Protein AF-A0A836PLE6-F1 (afdb_monomer_lite)

pLDDT: mean 91.02, std 7.04, range [65.94, 98.31]

Sequence (67 aa):
MKFSEYVENLNKLLKERPESADYQVVTSKDDEGNGFNLVHYEPQVGNYDEDEREFKEEQITNAVCVN

Foldseek 3Di:
DDPVVVVVVVVVCCVVPVVCPPPFDWDQPDPVSPDIDTDPDAKAWFDADPVVRDTDRPDDTDDIDPD

Structure (mmCIF, N/CA/C/O backbone):
data_AF-A0A836PLE6-F1
#
_entry.id   AF-A0A836PLE6-F1
#
loop_
_atom_site.group_PDB
_atom_site.id
_atom_site.type_symbol
_atom_site.label_atom_id
_atom_site.label_alt_id
_atom_site.label_comp_id
_atom_site.label_asym_id
_atom_site.label_entity_id
_atom_site.label_seq_id
_atom_site.pdbx_PDB_ins_code
_atom_site.Cartn_x
_atom_site.Cartn_y
_atom_site.Cartn_z
_atom_site.occupancy
_atom_site.B_iso_or_equiv
_atom_site.auth_seq_id
_atom_site.auth_comp_id
_atom_site.auth_asym_id
_atom_site.auth_atom_id
_atom_site.pdbx_PDB_model_num
ATOM 1 N N . MET A 1 1 ? 1.765 8.695 -4.289 1.00 86.06 1 MET A N 1
ATOM 2 C CA . MET A 1 1 ? 1.624 8.586 -2.819 1.00 86.06 1 MET A CA 1
ATOM 3 C C . MET A 1 1 ? 2.760 7.714 -2.314 1.00 86.06 1 MET A C 1
ATOM 5 O O . MET A 1 1 ? 3.055 6.720 -2.967 1.00 86.06 1 MET A O 1
ATOM 9 N N . LYS A 1 2 ? 3.432 8.080 -1.221 1.00 95.75 2 LYS A N 1
ATOM 10 C CA . LYS A 1 2 ? 4.423 7.204 -0.579 1.00 95.75 2 LYS A CA 1
ATOM 11 C C . LYS A 1 2 ? 3.712 6.092 0.191 1.00 95.75 2 LYS A C 1
ATOM 13 O O . LYS A 1 2 ? 2.616 6.303 0.704 1.00 95.75 2 LYS A O 1
ATOM 18 N N . PHE A 1 3 ? 4.361 4.939 0.350 1.00 95.00 3 PHE A N 1
ATOM 19 C CA . PHE A 1 3 ? 3.787 3.822 1.109 1.00 95.00 3 PHE A CA 1
ATOM 20 C C . PHE A 1 3 ? 3.414 4.209 2.553 1.00 95.00 3 PHE A C 1
ATOM 22 O O . PHE A 1 3 ? 2.371 3.800 3.050 1.00 95.00 3 PHE A O 1
ATOM 29 N N . SER A 1 4 ? 4.201 5.076 3.200 1.00 96.50 4 SER A N 1
ATOM 30 C CA . SER A 1 4 ? 3.893 5.584 4.544 1.00 96.50 4 SER A CA 1
ATOM 31 C C . SER A 1 4 ? 2.565 6.348 4.606 1.00 96.50 4 SER A C 1
ATOM 33 O O . SER A 1 4 ? 1.761 6.100 5.496 1.00 96.50 4 SER A O 1
ATOM 35 N N . GLU A 1 5 ? 2.305 7.229 3.637 1.00 97.50 5 GLU A N 1
ATOM 36 C CA . GLU A 1 5 ? 1.061 8.010 3.559 1.00 97.50 5 GLU A CA 1
ATOM 37 C C . GLU A 1 5 ? -0.141 7.097 3.280 1.00 97.50 5 GLU A C 1
ATOM 39 O O . GLU A 1 5 ? -1.227 7.287 3.825 1.00 97.50 5 GLU A O 1
ATOM 44 N N . TYR A 1 6 ? 0.055 6.066 2.453 1.00 96.25 6 TYR A N 1
ATOM 45 C CA . TYR A 1 6 ? -0.969 5.059 2.182 1.00 96.25 6 TYR A CA 1
ATOM 46 C C . TYR A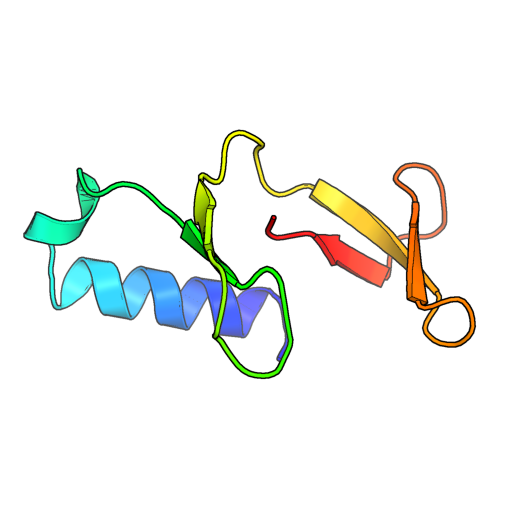 1 6 ? -1.356 4.293 3.455 1.00 96.25 6 TYR A C 1
ATOM 48 O O . TYR A 1 6 ? -2.536 4.199 3.788 1.00 96.25 6 TYR A O 1
ATOM 56 N N . VAL A 1 7 ? -0.366 3.826 4.223 1.00 96.69 7 VAL A N 1
ATOM 57 C CA . VAL A 1 7 ? -0.585 3.134 5.504 1.00 96.69 7 VAL A CA 1
ATOM 58 C C . VAL A 1 7 ? -1.261 4.042 6.535 1.00 96.69 7 VAL A C 1
ATOM 60 O O . VAL A 1 7 ? -2.143 3.592 7.267 1.00 96.69 7 VAL A O 1
ATOM 63 N N . GLU A 1 8 ? -0.899 5.324 6.600 1.00 98.06 8 GLU A N 1
ATOM 64 C CA . GLU A 1 8 ? -1.586 6.298 7.459 1.00 98.06 8 GLU A CA 1
ATOM 65 C C . GLU A 1 8 ? -3.073 6.420 7.108 1.00 98.06 8 GLU A C 1
ATOM 67 O O . GLU A 1 8 ? -3.920 6.396 8.005 1.00 98.06 8 GLU A O 1
ATOM 72 N N . ASN A 1 9 ? -3.403 6.475 5.816 1.00 97.19 9 ASN A N 1
ATOM 73 C CA . ASN A 1 9 ? -4.785 6.545 5.347 1.00 97.19 9 ASN A CA 1
ATOM 74 C C . ASN A 1 9 ? -5.574 5.264 5.653 1.00 97.19 9 ASN A C 1
ATOM 76 O O . ASN A 1 9 ? -6.708 5.357 6.124 1.00 97.19 9 ASN A O 1
ATOM 80 N N . LEU A 1 10 ? -4.978 4.081 5.468 1.00 95.69 10 LEU A N 1
ATOM 81 C CA . LEU A 1 10 ? -5.610 2.806 5.835 1.00 95.69 10 LEU A CA 1
ATOM 82 C C . LEU A 1 10 ? -5.886 2.722 7.341 1.00 95.69 10 LEU A C 1
ATOM 84 O O . LEU A 1 10 ? -6.990 2.381 7.764 1.00 95.69 10 LEU A O 1
ATOM 88 N N . ASN A 1 11 ? -4.908 3.101 8.164 1.00 97.38 11 ASN A N 1
ATOM 89 C CA . ASN A 1 11 ? -5.074 3.122 9.616 1.00 97.38 11 ASN A CA 1
ATOM 90 C C . ASN A 1 11 ? -6.137 4.129 10.059 1.00 97.38 11 ASN A C 1
ATOM 92 O O . ASN A 1 11 ? -6.867 3.877 11.017 1.00 97.38 11 ASN A O 1
ATOM 96 N N . LYS A 1 12 ? -6.229 5.280 9.386 1.00 98.19 12 LYS A N 1
ATOM 97 C CA . LYS A 1 12 ? -7.290 6.255 9.632 1.00 98.19 12 LYS A CA 1
ATOM 98 C C . LYS A 1 12 ? -8.663 5.668 9.292 1.00 98.19 12 LYS A C 1
ATOM 100 O O . LYS A 1 12 ? -9.555 5.752 10.130 1.00 98.19 12 LYS A O 1
ATOM 105 N N . LEU A 1 13 ? -8.804 5.019 8.134 1.00 97.81 13 LEU A N 1
ATOM 106 C CA . LEU A 1 13 ? -10.047 4.361 7.722 1.00 97.81 13 LEU A CA 1
ATOM 107 C C . LEU A 1 13 ? -10.500 3.316 8.750 1.00 97.81 13 LEU A C 1
ATOM 109 O O . LEU A 1 13 ? -11.641 3.368 9.194 1.00 97.81 13 LEU A O 1
ATOM 113 N N . LEU A 1 14 ? -9.604 2.429 9.194 1.00 98.06 14 LEU A N 1
ATOM 114 C CA . LEU A 1 14 ? -9.929 1.414 10.204 1.00 98.06 14 LEU A CA 1
ATOM 115 C C . LEU A 1 14 ? -10.319 2.021 11.561 1.00 98.06 14 LEU A C 1
ATOM 117 O O . LEU A 1 14 ? -11.198 1.495 12.236 1.00 98.06 14 LEU A O 1
ATOM 121 N N . LYS A 1 15 ? -9.705 3.140 11.971 1.00 98.12 15 LYS A N 1
ATOM 122 C CA . LYS A 1 15 ? -10.096 3.850 13.204 1.00 98.12 15 LYS A CA 1
ATOM 123 C C . LYS A 1 15 ? -11.483 4.477 13.096 1.00 98.12 15 LYS A C 1
ATOM 125 O O . LYS A 1 15 ? -12.224 4.486 14.074 1.00 98.12 15 LYS A O 1
ATOM 130 N N . GLU A 1 16 ? -11.808 5.036 11.934 1.00 98.31 16 GLU A N 1
ATOM 131 C CA . GLU A 1 16 ? -13.099 5.675 11.670 1.00 98.31 16 GLU A CA 1
ATOM 132 C C . GLU A 1 16 ? -14.215 4.650 11.412 1.00 9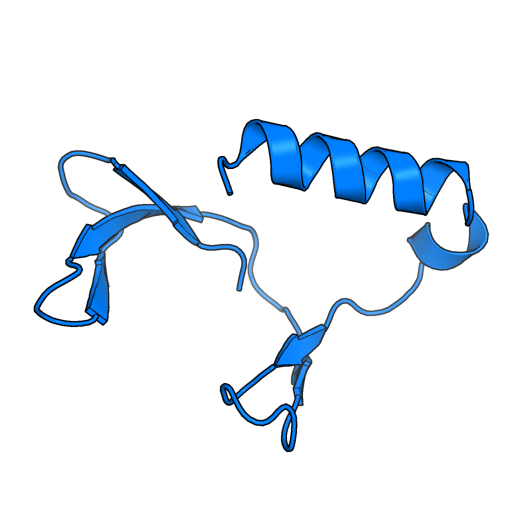8.31 16 GLU A C 1
ATOM 134 O O . GLU A 1 16 ? -15.384 4.948 11.657 1.00 98.31 16 GLU A O 1
ATOM 139 N N . ARG A 1 17 ? -13.854 3.456 10.927 1.00 97.81 17 ARG A N 1
ATOM 140 C CA . ARG A 1 17 ? -14.749 2.362 10.522 1.00 97.81 17 ARG A CA 1
ATOM 141 C C . ARG A 1 17 ? -14.231 1.007 11.020 1.00 97.81 17 ARG A C 1
ATOM 143 O O . ARG A 1 17 ? -13.832 0.173 10.202 1.00 97.81 17 ARG A O 1
ATOM 150 N N . PRO A 1 18 ? -14.208 0.755 12.340 1.00 97.75 18 PRO A N 1
ATOM 151 C CA . PRO A 1 18 ? -13.667 -0.487 12.894 1.00 97.75 18 PRO A CA 1
ATOM 152 C C . PRO A 1 18 ? -14.395 -1.743 12.398 1.00 97.75 18 PRO A C 1
ATOM 154 O O . PRO A 1 18 ? -13.785 -2.804 12.320 1.00 97.75 18 PRO A O 1
ATOM 157 N N . GLU A 1 19 ? -15.666 -1.630 12.001 1.00 97.62 19 GLU A N 1
ATOM 158 C CA . GLU A 1 19 ? -16.441 -2.717 11.395 1.00 97.62 19 GLU A CA 1
ATOM 159 C C . GLU A 1 19 ? -15.843 -3.239 10.081 1.00 97.62 19 GLU A C 1
ATOM 161 O O . GLU A 1 19 ? -16.100 -4.376 9.698 1.00 97.62 19 GLU A O 1
ATOM 166 N N . SER A 1 20 ? -15.031 -2.427 9.395 1.00 96.88 20 SER A N 1
ATOM 167 C CA . SER A 1 20 ? -14.407 -2.806 8.124 1.00 96.88 20 SER A CA 1
ATOM 168 C C . SER A 1 20 ? -13.209 -3.746 8.269 1.00 96.88 20 SER A C 1
ATOM 170 O O . SER A 1 20 ? -12.721 -4.249 7.260 1.00 96.88 20 SER A O 1
ATOM 172 N N . ALA A 1 21 ? -12.759 -4.030 9.497 1.00 96.56 21 ALA A N 1
ATOM 173 C CA . ALA A 1 21 ? -11.634 -4.930 9.757 1.00 96.56 21 ALA A CA 1
ATOM 174 C C . ALA A 1 21 ? -11.859 -6.364 9.240 1.00 96.56 21 ALA A C 1
ATOM 176 O O . ALA A 1 21 ? -10.892 -7.041 8.900 1.00 96.56 21 ALA A O 1
ATOM 177 N N . ASP A 1 22 ? -13.118 -6.800 9.146 1.00 97.06 22 ASP A N 1
ATOM 178 C CA . ASP A 1 22 ? -13.499 -8.138 8.674 1.00 97.06 22 ASP A CA 1
ATOM 179 C C . ASP A 1 22 ? -13.982 -8.147 7.208 1.00 97.06 22 ASP A C 1
ATOM 181 O O . ASP A 1 22 ? -14.473 -9.163 6.706 1.00 97.06 22 ASP A O 1
ATOM 185 N N . TYR A 1 23 ? -13.898 -7.013 6.501 1.00 96.25 23 TYR A N 1
ATOM 186 C CA . TYR A 1 23 ? -14.344 -6.921 5.111 1.00 96.25 23 TYR A CA 1
ATOM 187 C C . TYR A 1 23 ? -13.302 -7.506 4.154 1.00 96.25 23 TYR A C 1
ATOM 189 O O . TYR A 1 23 ? -12.104 -7.529 4.424 1.00 96.25 23 TYR A O 1
ATOM 197 N N . GLN A 1 24 ? -13.766 -7.972 2.994 1.00 94.94 24 GLN A N 1
ATOM 198 C CA . GLN A 1 24 ? -12.872 -8.395 1.918 1.00 94.94 24 GLN A CA 1
ATOM 199 C C . GLN A 1 24 ? -12.167 -7.176 1.314 1.00 94.94 24 GLN A C 1
ATOM 201 O O . GLN A 1 24 ? -12.808 -6.157 1.048 1.00 94.94 24 GLN A O 1
ATOM 206 N N . VAL A 1 25 ? -10.866 -7.299 1.053 1.00 93.12 25 VAL A N 1
ATOM 207 C CA . VAL A 1 25 ? -10.098 -6.281 0.329 1.00 93.12 25 VAL A CA 1
ATOM 208 C C . VAL A 1 25 ? -10.188 -6.579 -1.166 1.00 93.12 25 VAL A C 1
ATOM 210 O O . VAL A 1 25 ? -10.007 -7.721 -1.596 1.00 93.12 25 VAL A O 1
ATOM 213 N N . VAL A 1 26 ? -10.495 -5.551 -1.957 1.00 92.38 26 VAL A N 1
ATOM 214 C CA . VAL A 1 26 ? -10.590 -5.635 -3.418 1.00 92.38 26 VAL A CA 1
ATOM 215 C C . VAL A 1 26 ? -9.699 -4.590 -4.076 1.00 92.38 26 VAL A C 1
ATOM 217 O O . VAL A 1 26 ? -9.506 -3.504 -3.530 1.00 92.38 26 VAL A O 1
ATOM 220 N N . THR A 1 27 ? -9.211 -4.907 -5.270 1.00 90.06 27 THR A N 1
ATOM 221 C CA . THR A 1 27 ? -8.411 -4.017 -6.117 1.00 90.06 27 THR A CA 1
ATOM 222 C C . THR A 1 27 ? -9.127 -3.752 -7.431 1.00 90.06 27 THR A C 1
ATOM 224 O O . THR A 1 27 ? -9.843 -4.623 -7.935 1.00 90.06 27 THR A O 1
ATOM 227 N N . SER A 1 28 ? -8.954 -2.557 -7.992 1.00 89.38 28 SER A N 1
ATOM 228 C CA . SER A 1 28 ? -9.482 -2.261 -9.323 1.00 89.38 28 SER A CA 1
ATOM 229 C C . SER A 1 28 ? -8.630 -2.956 -10.378 1.00 89.38 28 SER A C 1
ATOM 231 O O . SER A 1 28 ? -7.404 -2.907 -10.337 1.00 89.38 28 SER A O 1
ATOM 233 N N . LYS A 1 29 ? -9.282 -3.601 -11.342 1.00 82.94 29 LYS A N 1
ATOM 234 C CA . LYS A 1 29 ? -8.618 -4.248 -12.477 1.00 82.94 29 LYS A CA 1
ATOM 235 C C . LYS A 1 29 ? -8.129 -3.228 -13.510 1.00 82.94 29 LYS A C 1
ATOM 237 O O . LYS A 1 29 ? -7.173 -3.504 -14.230 1.00 82.94 29 LYS A O 1
ATOM 242 N N . ASP A 1 30 ? -8.811 -2.095 -13.606 1.00 80.31 30 ASP A N 1
ATOM 243 C CA . ASP A 1 30 ? -8.546 -1.041 -14.578 1.00 80.31 30 ASP A CA 1
ATOM 244 C C . ASP A 1 30 ? -8.586 0.348 -13.925 1.00 80.31 30 ASP A C 1
ATOM 246 O O . ASP A 1 30 ? -9.009 0.526 -12.780 1.00 80.31 30 ASP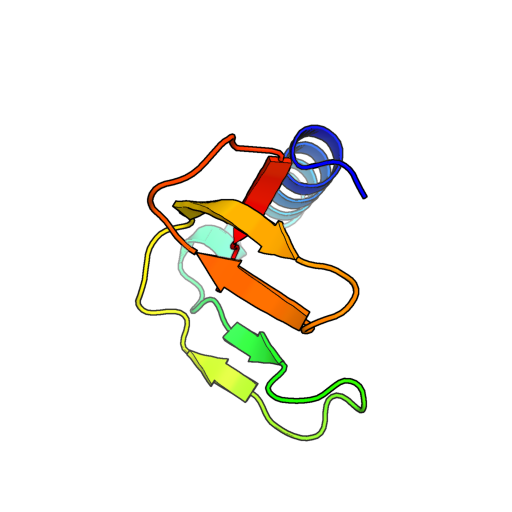 A O 1
ATOM 250 N N . ASP A 1 31 ? -8.075 1.333 -14.654 1.00 79.12 31 ASP A N 1
ATOM 251 C CA . ASP A 1 31 ? -8.040 2.742 -14.270 1.00 79.12 31 ASP A CA 1
ATOM 252 C C . ASP A 1 31 ? -9.418 3.419 -14.338 1.00 79.12 31 ASP A C 1
ATOM 254 O O . ASP A 1 31 ? -9.623 4.453 -13.703 1.00 79.12 31 ASP A O 1
ATOM 258 N N . GLU A 1 32 ? -10.372 2.817 -15.055 1.00 82.50 32 GLU A N 1
ATOM 259 C CA . GLU A 1 32 ? -11.759 3.282 -15.140 1.00 82.50 32 GLU A CA 1
ATOM 260 C C . GLU A 1 32 ? -12.631 2.829 -13.952 1.00 82.50 32 GLU A C 1
ATOM 262 O O . GLU A 1 32 ? -13.675 3.432 -13.697 1.00 82.50 32 GLU A O 1
ATOM 267 N N . GLY A 1 33 ? -12.212 1.804 -13.200 1.00 74.12 33 GLY A N 1
ATOM 268 C CA . GLY A 1 33 ? -12.955 1.273 -12.052 1.00 74.12 33 GLY A CA 1
ATOM 269 C C . GLY A 1 33 ? -14.119 0.356 -12.431 1.00 74.12 33 GLY A C 1
ATOM 270 O O . GLY A 1 33 ? -15.065 0.204 -11.657 1.00 74.12 33 GLY A O 1
ATOM 271 N N . ASN A 1 34 ? -14.081 -0.238 -13.624 1.00 82.44 34 ASN A N 1
ATOM 272 C CA . ASN A 1 34 ? -15.172 -1.042 -14.174 1.00 82.44 34 ASN A CA 1
ATOM 273 C C . ASN A 1 34 ? -15.091 -2.524 -13.766 1.00 82.44 34 ASN A C 1
ATOM 275 O O . ASN A 1 34 ? -16.079 -3.255 -13.881 1.00 82.44 34 ASN A O 1
ATOM 279 N N . GLY A 1 35 ? -13.939 -2.978 -13.266 1.00 84.56 35 GLY A N 1
ATOM 280 C CA . GLY A 1 35 ? -13.733 -4.338 -12.773 1.00 84.56 35 GLY A CA 1
ATOM 281 C C . GLY A 1 35 ? -12.972 -4.371 -11.453 1.00 84.56 35 GLY A C 1
ATOM 282 O O . GLY A 1 35 ? -12.078 -3.563 -11.230 1.00 84.56 35 GLY A O 1
ATOM 283 N N . PHE A 1 36 ? -13.287 -5.348 -10.600 1.00 90.19 36 PHE A N 1
ATOM 284 C CA . PHE A 1 36 ? -12.632 -5.538 -9.304 1.00 90.19 36 PHE A CA 1
ATOM 285 C C . PHE A 1 36 ? -12.185 -6.988 -9.125 1.00 90.19 36 PHE A C 1
ATOM 287 O O . PHE A 1 36 ? -12.890 -7.909 -9.543 1.00 90.19 36 PHE A O 1
ATOM 294 N N . ASN A 1 37 ? -11.041 -7.186 -8.475 1.00 89.06 37 ASN A N 1
ATOM 295 C CA . ASN A 1 37 ? -10.532 -8.498 -8.076 1.00 89.06 37 ASN A CA 1
ATOM 296 C C . ASN A 1 37 ? -10.398 -8.569 -6.553 1.00 89.06 37 ASN A C 1
ATOM 298 O O . ASN A 1 37 ? -10.140 -7.557 -5.905 1.00 89.06 37 ASN A O 1
ATOM 302 N N . LEU A 1 38 ? -10.547 -9.767 -5.984 1.00 91.25 38 LEU A N 1
ATOM 303 C CA . LEU A 1 38 ? -10.195 -10.014 -4.586 1.00 91.25 38 LEU A CA 1
ATOM 304 C C . LEU A 1 38 ? -8.675 -9.998 -4.418 1.00 91.25 38 LEU A C 1
ATOM 306 O O . LEU A 1 38 ? -7.948 -10.585 -5.223 1.00 91.25 38 LEU A O 1
ATOM 310 N N . VAL A 1 39 ? -8.216 -9.370 -3.340 1.00 89.81 39 VAL A N 1
ATOM 311 C CA . VAL A 1 39 ? -6.808 -9.390 -2.945 1.00 89.81 39 VAL A CA 1
ATOM 312 C C . VAL A 1 39 ? -6.544 -10.667 -2.157 1.00 89.81 39 VAL A C 1
ATOM 314 O O . VAL A 1 39 ? -7.043 -10.847 -1.048 1.00 89.81 39 VAL A O 1
ATOM 317 N N . HIS A 1 40 ? -5.774 -11.575 -2.751 1.00 85.50 40 HIS A N 1
ATOM 318 C CA . HIS A 1 40 ? -5.393 -12.848 -2.127 1.00 85.50 40 HIS A CA 1
ATOM 319 C C . HIS A 1 40 ? -3.944 -12.878 -1.638 1.00 85.50 40 HIS A C 1
ATOM 321 O O . HIS A 1 40 ? -3.587 -13.756 -0.855 1.00 85.50 40 HIS A O 1
ATOM 327 N N . TYR A 1 41 ? -3.120 -11.944 -2.109 1.00 83.81 41 TYR A N 1
ATOM 328 C CA . TYR A 1 41 ? -1.694 -11.893 -1.822 1.00 83.81 41 TYR A CA 1
ATOM 329 C C . TYR A 1 41 ? -1.382 -10.745 -0.870 1.00 83.81 41 TYR A C 1
ATOM 331 O O . TYR A 1 41 ? -2.055 -9.716 -0.870 1.00 83.81 41 TYR A O 1
ATOM 339 N N . GLU A 1 42 ? -0.357 -10.937 -0.049 1.00 89.25 42 GLU A N 1
ATOM 340 C CA . GLU A 1 42 ? 0.159 -9.882 0.814 1.00 89.25 42 GLU A CA 1
ATOM 341 C C . GLU A 1 42 ? 0.896 -8.806 -0.002 1.00 89.25 42 GLU A C 1
ATOM 343 O O . GLU A 1 42 ? 1.380 -9.092 -1.100 1.00 89.25 42 GLU A O 1
ATOM 348 N N . PRO A 1 43 ? 1.004 -7.566 0.507 1.00 92.44 43 PRO A N 1
ATOM 349 C CA . PRO A 1 43 ? 1.851 -6.553 -0.105 1.00 92.44 43 PRO A CA 1
ATOM 350 C C . PRO A 1 43 ? 3.315 -6.992 -0.201 1.00 92.44 43 PRO A C 1
ATOM 352 O O . PRO A 1 43 ? 3.856 -7.568 0.742 1.00 92.44 43 PRO A O 1
ATOM 355 N N . GLN A 1 44 ? 3.985 -6.644 -1.300 1.00 92.75 44 GLN A N 1
ATOM 356 C CA . GLN A 1 44 ? 5.371 -7.049 -1.562 1.00 92.75 44 GLN A CA 1
ATOM 357 C C . GLN A 1 44 ? 6.258 -5.848 -1.893 1.00 92.75 44 GLN A C 1
ATOM 359 O O . GLN A 1 44 ? 5.831 -4.906 -2.561 1.00 92.75 44 GLN A O 1
ATOM 364 N N . VAL A 1 45 ? 7.511 -5.874 -1.435 1.00 94.31 45 VAL A N 1
ATOM 365 C CA . VAL A 1 45 ? 8.523 -4.858 -1.769 1.00 94.31 45 VAL A CA 1
ATOM 366 C C . VAL A 1 45 ? 9.295 -5.314 -3.001 1.00 94.31 45 VAL A C 1
ATOM 368 O O . VAL A 1 45 ? 9.676 -6.476 -3.086 1.00 94.31 45 VAL A O 1
ATOM 371 N N . GLY A 1 46 ? 9.557 -4.402 -3.933 1.00 93.69 46 GLY A N 1
ATOM 372 C CA . GLY A 1 46 ? 10.259 -4.738 -5.166 1.00 93.69 46 GLY A CA 1
ATOM 373 C C . GLY A 1 46 ? 10.679 -3.516 -5.966 1.00 93.69 46 GLY A C 1
ATOM 374 O O . GLY A 1 46 ? 10.726 -2.387 -5.460 1.00 93.69 46 GLY A O 1
ATOM 375 N N . ASN A 1 47 ? 11.013 -3.765 -7.225 1.00 94.88 47 ASN A N 1
ATOM 376 C CA . ASN A 1 47 ? 11.320 -2.746 -8.210 1.00 94.88 47 ASN A CA 1
ATOM 377 C C . ASN A 1 47 ? 10.128 -2.573 -9.155 1.00 94.88 47 ASN A C 1
ATOM 379 O O . ASN A 1 47 ? 9.653 -3.546 -9.734 1.00 94.88 47 ASN A O 1
ATOM 383 N N . TYR A 1 48 ? 9.653 -1.342 -9.293 1.00 94.12 48 TYR A N 1
ATOM 384 C CA . TYR A 1 48 ? 8.714 -0.943 -10.326 1.00 94.12 48 TYR A CA 1
ATOM 385 C C . TYR A 1 48 ? 9.462 -0.169 -11.412 1.00 94.12 48 TYR A C 1
ATOM 387 O O . TYR A 1 48 ? 10.126 0.832 -11.110 1.00 94.12 48 TYR A O 1
ATOM 395 N N . ASP A 1 49 ? 9.333 -0.644 -12.647 1.00 93.12 49 ASP A N 1
ATOM 396 C CA . ASP A 1 49 ? 9.811 0.016 -13.855 1.00 93.12 49 ASP A CA 1
ATOM 397 C C . ASP A 1 49 ? 8.669 0.860 -14.437 1.00 93.12 49 ASP A C 1
ATOM 399 O O . ASP A 1 49 ? 7.613 0.336 -14.798 1.00 93.12 49 ASP A O 1
ATOM 403 N N . GLU A 1 50 ? 8.849 2.181 -14.473 1.00 91.56 50 GLU A N 1
ATOM 404 C CA . GLU A 1 50 ? 7.820 3.111 -14.946 1.00 91.56 50 GLU A CA 1
ATOM 405 C C . GLU A 1 50 ? 7.639 3.057 -16.469 1.00 91.56 50 GLU A C 1
ATOM 407 O O . GLU A 1 50 ? 6.514 3.224 -16.947 1.00 91.56 50 GLU A O 1
ATOM 412 N N . ASP A 1 51 ? 8.711 2.774 -17.212 1.00 93.69 51 ASP A N 1
ATOM 413 C CA . ASP A 1 51 ? 8.700 2.726 -18.673 1.00 93.69 51 ASP A CA 1
ATOM 414 C C . ASP A 1 51 ? 8.007 1.445 -19.163 1.00 93.69 51 ASP A C 1
ATOM 416 O O . ASP A 1 51 ? 7.162 1.492 -20.061 1.00 93.69 51 ASP A O 1
ATOM 420 N N . GLU A 1 52 ? 8.316 0.301 -18.542 1.00 92.31 52 GLU A 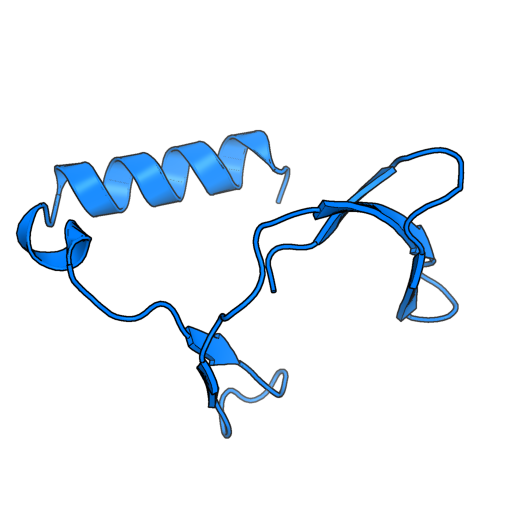N 1
ATOM 421 C CA . GLU A 1 52 ? 7.702 -0.996 -18.869 1.00 92.31 52 GLU A CA 1
ATOM 422 C C . GLU A 1 52 ? 6.360 -1.227 -18.150 1.00 92.31 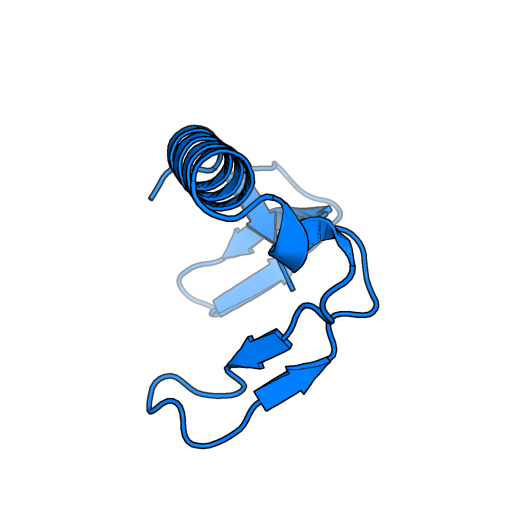52 GLU A C 1
ATOM 424 O O . GLU A 1 52 ? 5.578 -2.087 -18.558 1.00 92.31 52 GLU A O 1
ATOM 429 N N . ARG A 1 53 ? 6.058 -0.444 -17.104 1.00 91.00 53 ARG A N 1
ATOM 430 C CA . ARG A 1 53 ? 4.916 -0.642 -16.188 1.00 91.00 53 ARG A CA 1
ATOM 431 C C . ARG A 1 53 ? 4.900 -2.042 -15.561 1.00 91.00 53 ARG A C 1
ATOM 433 O O . ARG A 1 53 ? 3.837 -2.633 -15.363 1.00 91.00 53 ARG A O 1
ATOM 440 N N . GLU A 1 54 ? 6.080 -2.557 -15.221 1.00 91.56 54 GLU A N 1
ATOM 441 C CA . GLU A 1 54 ? 6.273 -3.886 -14.635 1.00 91.56 54 GLU A CA 1
ATOM 442 C C . GLU A 1 54 ? 6.769 -3.804 -13.187 1.00 91.56 54 GLU A C 1
ATOM 444 O O . GLU A 1 54 ? 7.558 -2.931 -12.831 1.00 91.56 54 GLU A O 1
ATOM 449 N N . PHE A 1 55 ? 6.338 -4.751 -12.346 1.00 91.62 55 PHE A N 1
ATOM 450 C CA . PHE A 1 55 ? 6.850 -4.931 -10.986 1.00 91.62 55 PHE A CA 1
ATOM 451 C C . PHE A 1 55 ? 7.626 -6.247 -10.883 1.00 91.62 55 PHE A C 1
ATOM 453 O O . PHE A 1 55 ? 7.142 -7.292 -11.319 1.00 91.62 55 PHE A O 1
ATOM 460 N N . LYS A 1 56 ? 8.830 -6.197 -10.305 1.00 91.38 56 LYS A N 1
ATOM 461 C CA . LYS A 1 56 ? 9.759 -7.330 -10.181 1.00 91.38 56 LYS A CA 1
ATOM 462 C C . LYS A 1 56 ? 10.263 -7.430 -8.738 1.00 91.38 56 LYS A C 1
ATOM 464 O O . LYS A 1 56 ? 10.715 -6.443 -8.159 1.00 91.38 56 LYS A O 1
ATOM 469 N N . GLU A 1 57 ? 10.215 -8.629 -8.164 1.00 82.19 57 GLU A N 1
ATOM 470 C CA . GLU A 1 57 ? 10.503 -8.867 -6.739 1.00 82.19 57 GLU A CA 1
ATOM 471 C C . GLU A 1 57 ? 12.009 -8.824 -6.382 1.00 82.19 57 GLU A C 1
ATOM 473 O O . GLU A 1 57 ? 12.353 -8.570 -5.232 1.00 82.19 57 GLU A O 1
ATOM 478 N N . GLU A 1 58 ? 12.930 -9.012 -7.340 1.00 66.81 58 GLU A N 1
ATOM 479 C CA . GLU A 1 58 ? 14.344 -9.345 -7.042 1.00 66.81 58 GLU A CA 1
ATOM 480 C C . GLU A 1 58 ? 15.406 -8.312 -7.495 1.00 66.81 58 GLU A C 1
ATOM 482 O O . GLU A 1 58 ? 16.520 -8.673 -7.875 1.00 66.81 58 GLU A O 1
ATOM 487 N N . GLN A 1 59 ? 15.115 -7.007 -7.456 1.00 65.94 59 GLN A N 1
ATOM 488 C CA . GLN A 1 59 ? 16.076 -5.952 -7.847 1.00 65.94 59 GLN A CA 1
ATOM 489 C C . GLN A 1 59 ? 16.177 -4.812 -6.816 1.00 65.94 59 GLN A C 1
ATOM 491 O O . GLN A 1 59 ? 15.547 -4.864 -5.763 1.00 65.94 59 GLN A O 1
ATOM 496 N N . ILE A 1 60 ? 16.989 -3.780 -7.106 1.00 83.31 60 ILE A N 1
ATOM 497 C CA . ILE A 1 60 ? 17.056 -2.525 -6.329 1.00 83.31 60 ILE A CA 1
ATOM 498 C C . ILE A 1 60 ? 15.630 -2.038 -6.055 1.00 83.31 60 ILE A C 1
ATOM 500 O O . ILE A 1 60 ? 14.900 -1.685 -6.980 1.00 83.31 60 ILE A O 1
ATOM 504 N N . THR A 1 61 ? 15.226 -2.028 -4.788 1.00 90.94 61 THR A N 1
ATOM 505 C CA . THR A 1 61 ? 13.833 -1.790 -4.417 1.00 90.94 61 THR A CA 1
ATOM 506 C C . THR A 1 61 ? 13.494 -0.302 -4.442 1.00 90.94 61 THR A C 1
ATOM 508 O O . THR A 1 61 ? 14.235 0.537 -3.927 1.00 90.94 61 THR A O 1
ATOM 511 N N . ASN A 1 62 ? 12.363 0.040 -5.054 1.00 93.50 62 ASN A N 1
ATOM 512 C CA . ASN A 1 62 ? 11.863 1.416 -5.145 1.00 93.50 62 ASN A CA 1
ATOM 513 C C . ASN A 1 62 ? 10.341 1.521 -4.922 1.00 93.50 62 ASN A C 1
ATOM 515 O O . ASN A 1 62 ? 9.820 2.635 -4.845 1.00 93.50 62 ASN A O 1
ATOM 519 N N . ALA A 1 63 ? 9.633 0.393 -4.795 1.00 94.56 63 ALA A N 1
ATOM 520 C CA . ALA A 1 63 ? 8.178 0.350 -4.753 1.00 94.56 63 ALA A CA 1
ATOM 521 C C . ALA A 1 63 ? 7.641 -0.749 -3.822 1.00 94.56 63 ALA A C 1
ATOM 523 O O . ALA A 1 63 ? 8.334 -1.710 -3.481 1.00 94.56 63 ALA A O 1
ATOM 524 N N . VAL A 1 64 ? 6.372 -0.595 -3.432 1.00 93.69 64 VAL A N 1
ATOM 525 C CA . VAL A 1 64 ? 5.577 -1.617 -2.739 1.00 93.69 64 VAL A CA 1
ATOM 526 C C . VAL A 1 64 ? 4.348 -1.909 -3.590 1.00 93.69 64 VAL A C 1
ATOM 528 O O . VAL A 1 64 ? 3.550 -1.005 -3.840 1.00 93.69 64 VAL A O 1
ATOM 531 N N . CYS A 1 65 ? 4.202 -3.153 -4.033 1.00 91.81 65 CYS A N 1
ATOM 532 C CA . CYS A 1 65 ? 3.000 -3.631 -4.695 1.00 91.81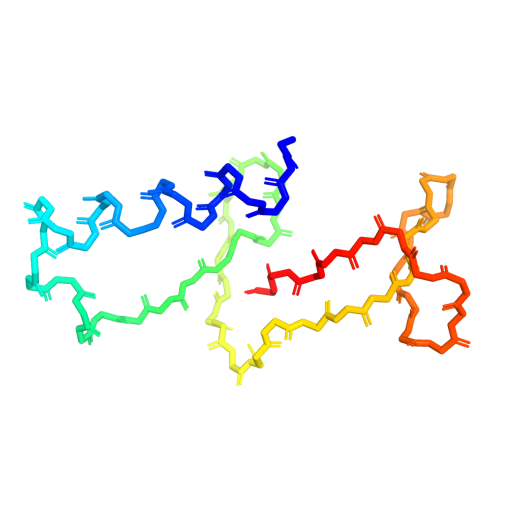 65 CYS A CA 1
ATOM 533 C C . CYS A 1 65 ? 1.951 -3.957 -3.628 1.00 91.81 65 CYS A C 1
ATOM 535 O O . CYS A 1 65 ? 2.170 -4.812 -2.771 1.00 91.81 65 CYS A O 1
ATOM 537 N N . VAL A 1 66 ? 0.831 -3.240 -3.662 1.00 89.50 66 VAL A N 1
ATOM 538 C CA . VAL A 1 66 ? -0.359 -3.497 -2.847 1.00 89.50 66 VAL A CA 1
ATOM 539 C C . VAL A 1 66 ? -1.416 -4.041 -3.806 1.00 89.50 66 VAL A C 1
ATOM 541 O O . VAL A 1 66 ? -2.166 -3.269 -4.395 1.00 89.50 66 VAL A O 1
ATOM 544 N N . ASN A 1 67 ? -1.342 -5.348 -4.089 1.00 80.50 67 ASN A N 1
ATOM 545 C CA . ASN A 1 67 ? -2.276 -6.019 -5.001 1.00 80.50 67 ASN A CA 1
ATOM 546 C C . ASN A 1 67 ? -3.716 -5.881 -4.534 1.00 80.50 67 ASN A C 1
ATOM 548 O O . ASN A 1 67 ? -3.943 -5.767 -3.310 1.00 80.50 67 ASN A O 1
#

Radius of gyration: 13.87 Å; chains: 1; bounding box: 34×21×32 Å

Secondary structure (DSSP, 8-state):
--HHHHHHHHHHHHHH-GGGGGSPPEEESSTTS--EEE--S--EEEEEETTTTEEETTSS--EEE--